Protein AF-A0A1V5LC10-F1 (afdb_monomer)

Solvent-accessible surface area (backbone atoms only — not comparable to full-atom values): 6046 Å² total; per-residue (Å²): 129,83,51,74,71,54,53,52,51,54,47,51,52,54,51,52,51,52,49,49,52,53,55,50,51,53,52,42,49,51,52,37,35,72,76,49,70,48,75,86,55,69,90,37,71,68,44,42,52,41,43,52,52,57,70,72,40,59,64,69,59,53,52,52,50,36,41,77,72,72,41,80,48,56,44,98,86,72,43,72,42,91,52,45,64,61,54,48,36,49,53,51,30,44,75,69,68,75,43,75,75,77,126

Radius of gyration: 17.75 Å; Cα contacts (8 Å, |Δi|>4): 69; chains: 1; bounding box: 57×27×29 Å

Sequence (103 aa):
MPSEEDIDKIKDENEIEKSYEIIYSKRHEGVLLSLFGDVPNYSDPVFEGLWDEVVSTDPEKVFDYCLQKGIDLFDKDGRPVPPWRDIAVILLALDKGIMDIIG

Structure (mmCIF, N/CA/C/O backbone):
data_AF-A0A1V5LC10-F1
#
_entry.id   AF-A0A1V5LC10-F1
#
loop_
_atom_site.group_PDB
_atom_site.id
_atom_site.type_symbol
_atom_site.label_atom_id
_atom_site.label_alt_id
_atom_site.label_comp_id
_atom_site.label_asym_id
_atom_site.label_entity_id
_atom_site.label_seq_id
_atom_site.pdbx_PDB_ins_code
_atom_site.Cartn_x
_atom_site.Cartn_y
_atom_site.Cartn_z
_atom_site.occupancy
_atom_site.B_iso_or_equiv
_atom_site.auth_seq_id
_atom_site.auth_comp_id
_atom_site.auth_asym_id
_atom_site.auth_atom_id
_atom_site.pdbx_PDB_model_num
ATOM 1 N N . MET A 1 1 ? 44.590 -7.240 -8.583 1.00 53.62 1 MET A N 1
ATOM 2 C CA . MET A 1 1 ? 43.657 -8.176 -7.923 1.00 53.62 1 MET A CA 1
ATOM 3 C C . MET A 1 1 ? 43.431 -7.649 -6.518 1.00 53.62 1 MET A C 1
ATOM 5 O O . MET A 1 1 ? 44.428 -7.243 -5.929 1.00 53.62 1 MET A O 1
ATOM 9 N N . PRO A 1 2 ? 42.180 -7.560 -6.037 1.00 54.50 2 PRO A N 1
ATOM 10 C CA . PRO A 1 2 ? 41.904 -7.184 -4.649 1.00 54.50 2 PRO A CA 1
ATOM 11 C C . PRO A 1 2 ? 42.593 -8.167 -3.693 1.00 54.50 2 PRO A C 1
ATOM 13 O O . PRO A 1 2 ? 42.793 -9.330 -4.056 1.00 54.50 2 PRO A O 1
ATOM 16 N N . SER A 1 3 ? 43.019 -7.684 -2.525 1.00 70.00 3 SER A N 1
ATOM 17 C CA . SER A 1 3 ? 43.655 -8.531 -1.513 1.00 70.00 3 SER A CA 1
ATOM 18 C C . SER A 1 3 ? 42.622 -9.463 -0.865 1.00 70.00 3 SER A C 1
ATOM 20 O O . SER A 1 3 ? 41.422 -9.199 -0.932 1.00 70.00 3 SER A O 1
ATOM 22 N N . GLU A 1 4 ? 43.058 -10.565 -0.252 1.00 68.06 4 GLU A N 1
ATOM 23 C CA . GLU A 1 4 ? 42.144 -11.501 0.429 1.00 68.06 4 GLU A CA 1
ATOM 24 C C . GLU A 1 4 ? 41.332 -10.808 1.546 1.00 68.06 4 GLU A C 1
ATOM 26 O O . GLU A 1 4 ? 40.145 -11.087 1.691 1.00 68.06 4 GLU A O 1
ATOM 31 N N . GLU A 1 5 ? 41.912 -9.816 2.237 1.00 64.88 5 GLU A N 1
ATOM 32 C CA . GLU A 1 5 ? 41.205 -8.984 3.228 1.00 64.88 5 GLU A CA 1
ATOM 33 C C . GLU A 1 5 ? 40.117 -8.089 2.610 1.00 64.88 5 GLU A C 1
ATOM 35 O O . GLU A 1 5 ? 39.083 -7.854 3.238 1.00 64.88 5 GLU A O 1
ATOM 40 N N . ASP A 1 6 ? 40.317 -7.592 1.384 1.00 58.84 6 ASP A N 1
ATOM 41 C CA . ASP A 1 6 ? 39.301 -6.801 0.676 1.00 58.84 6 ASP A CA 1
ATOM 42 C C . ASP A 1 6 ? 38.138 -7.690 0.218 1.00 58.84 6 ASP A C 1
ATOM 44 O O . ASP A 1 6 ? 36.982 -7.273 0.244 1.00 58.84 6 ASP A O 1
ATOM 48 N N . ILE A 1 7 ? 38.430 -8.933 -0.179 1.00 59.66 7 ILE A N 1
ATOM 49 C CA . ILE A 1 7 ? 37.419 -9.905 -0.607 1.00 59.66 7 ILE A CA 1
ATOM 50 C C . ILE A 1 7 ? 36.507 -10.295 0.563 1.00 59.66 7 ILE A C 1
ATOM 52 O O . ILE A 1 7 ? 35.296 -10.394 0.369 1.00 59.66 7 ILE A O 1
ATOM 56 N N . ASP A 1 8 ? 37.052 -10.497 1.762 1.00 62.16 8 ASP A N 1
ATOM 57 C CA . ASP A 1 8 ? 36.249 -10.888 2.926 1.00 62.16 8 ASP A CA 1
ATOM 58 C C . ASP A 1 8 ? 35.419 -9.729 3.496 1.00 62.16 8 ASP A C 1
ATOM 60 O O . ASP A 1 8 ? 34.254 -9.940 3.826 1.00 62.16 8 ASP A O 1
ATOM 64 N N . LYS A 1 9 ? 35.926 -8.486 3.479 1.00 58.09 9 LYS A N 1
ATOM 65 C CA . LYS A 1 9 ? 35.110 -7.301 3.817 1.00 58.09 9 LYS A CA 1
ATOM 66 C C . LYS A 1 9 ? 33.925 -7.117 2.872 1.00 58.09 9 LYS A C 1
ATOM 68 O O . LYS A 1 9 ? 32.816 -6.856 3.325 1.00 58.09 9 LYS A O 1
ATOM 73 N N . ILE A 1 10 ? 34.143 -7.303 1.568 1.00 60.47 10 ILE A N 1
ATOM 74 C CA . ILE A 1 10 ? 33.072 -7.215 0.567 1.00 60.47 10 ILE A CA 1
ATOM 75 C C . ILE A 1 10 ? 32.030 -8.325 0.783 1.00 60.47 10 ILE A C 1
ATOM 77 O O . ILE A 1 10 ? 30.840 -8.089 0.577 1.00 60.47 10 ILE A O 1
ATOM 81 N N . LYS A 1 11 ? 32.431 -9.535 1.195 1.00 59.03 11 LYS A N 1
ATOM 82 C CA . LYS A 1 11 ? 31.474 -10.606 1.525 1.00 59.03 11 LYS A CA 1
ATOM 83 C C . LYS A 1 11 ? 30.651 -10.272 2.768 1.00 59.03 11 LYS A C 1
ATOM 85 O O . LYS A 1 11 ? 29.433 -10.397 2.697 1.00 59.03 11 LYS A O 1
ATOM 90 N N . ASP A 1 12 ? 31.288 -9.816 3.847 1.00 62.09 12 ASP A N 1
ATOM 91 C C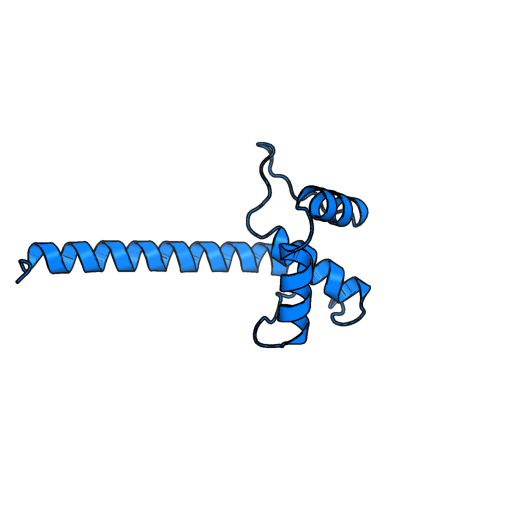A . ASP A 1 12 ? 30.599 -9.445 5.091 1.00 62.09 12 ASP A CA 1
ATOM 92 C C . ASP A 1 12 ? 29.590 -8.309 4.864 1.00 62.09 12 ASP A C 1
ATOM 94 O O . ASP A 1 12 ? 28.454 -8.388 5.325 1.00 62.09 12 ASP A O 1
ATOM 98 N N . GLU A 1 13 ? 29.952 -7.279 4.094 1.00 57.94 13 GLU A N 1
ATOM 99 C CA . GLU A 1 13 ? 29.037 -6.178 3.756 1.00 57.94 13 GLU A CA 1
ATOM 100 C C . GLU A 1 13 ? 27.823 -6.663 2.945 1.00 57.94 13 GLU A C 1
ATOM 102 O O . GLU A 1 13 ? 26.687 -6.319 3.275 1.00 57.94 13 GLU A O 1
ATOM 107 N N . ASN A 1 14 ? 28.035 -7.532 1.950 1.00 59.31 14 ASN A N 1
ATOM 108 C CA . ASN A 1 14 ? 26.948 -8.116 1.155 1.00 59.31 14 ASN A CA 1
ATOM 109 C C . ASN A 1 14 ? 26.044 -9.057 1.971 1.00 59.31 14 ASN A C 1
ATOM 111 O O . ASN A 1 14 ? 24.844 -9.146 1.707 1.00 59.31 14 ASN A O 1
ATOM 115 N N . GLU A 1 15 ? 26.592 -9.804 2.932 1.00 61.22 15 GLU A N 1
ATOM 116 C CA . GLU A 1 15 ? 25.790 -10.660 3.815 1.00 61.22 15 GLU A CA 1
ATOM 117 C C . GLU A 1 15 ? 24.975 -9.844 4.818 1.00 61.22 15 GLU A C 1
ATOM 119 O O . GLU A 1 15 ? 23.818 -10.181 5.092 1.00 61.22 15 GLU A O 1
ATOM 124 N N . ILE A 1 16 ? 25.540 -8.750 5.327 1.00 61.06 16 ILE A N 1
ATOM 125 C CA . ILE A 1 16 ? 24.842 -7.802 6.193 1.00 61.06 16 ILE A CA 1
ATOM 126 C C . ILE A 1 16 ? 23.696 -7.135 5.427 1.00 61.06 16 ILE A C 1
ATOM 128 O O . ILE A 1 16 ? 22.570 -7.124 5.924 1.00 61.06 16 ILE A O 1
ATOM 132 N N . GLU A 1 17 ? 23.943 -6.636 4.215 1.00 57.59 17 GLU A N 1
ATOM 133 C CA . GLU A 1 17 ? 22.925 -5.998 3.372 1.00 57.59 17 GLU A CA 1
ATOM 134 C C . GLU A 1 17 ? 21.772 -6.960 3.056 1.00 57.59 17 GLU A C 1
ATOM 136 O O . GLU A 1 17 ? 20.616 -6.652 3.347 1.00 57.59 17 GLU A O 1
ATOM 141 N N . LYS A 1 18 ? 22.078 -8.191 2.624 1.00 58.84 18 LYS A N 1
ATOM 142 C CA . LYS A 1 18 ? 21.067 -9.245 2.423 1.00 58.84 18 LYS A CA 1
ATOM 143 C C . LYS A 1 18 ? 20.304 -9.587 3.699 1.00 58.84 18 LYS A C 1
ATOM 145 O O . LYS A 1 18 ? 19.101 -9.832 3.659 1.00 58.84 18 LYS A O 1
ATOM 150 N N . SER A 1 19 ? 20.981 -9.630 4.844 1.00 53.03 19 SER A N 1
ATOM 151 C CA . SER A 1 19 ? 20.331 -9.909 6.129 1.00 53.03 19 SER A CA 1
ATOM 152 C C . SER A 1 19 ? 19.367 -8.791 6.521 1.00 53.03 19 SER A C 1
ATOM 154 O O . SER A 1 19 ? 18.264 -9.076 6.991 1.00 53.03 19 SER A O 1
ATOM 156 N N . TYR A 1 20 ? 19.742 -7.530 6.289 1.00 50.66 20 TYR A N 1
ATOM 157 C CA . TYR A 1 20 ? 18.852 -6.388 6.473 1.00 50.66 20 TYR A CA 1
ATOM 158 C C . TYR A 1 20 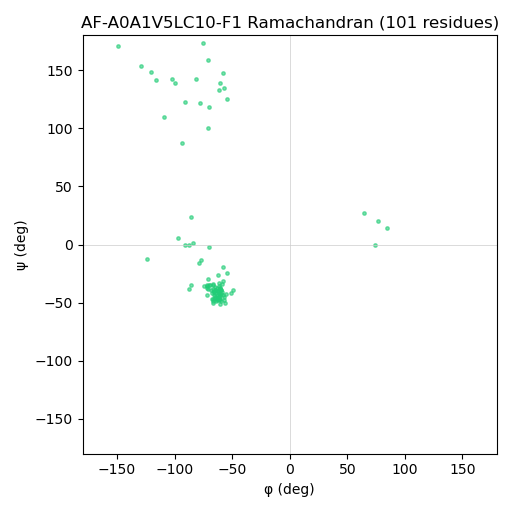? 17.658 -6.448 5.523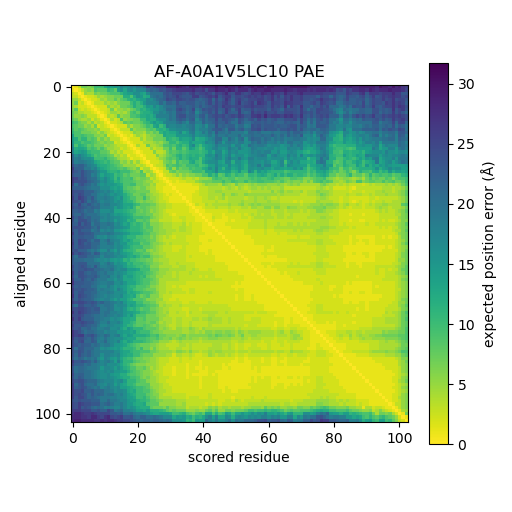 1.00 50.66 20 TYR A C 1
ATOM 160 O O . TYR A 1 20 ? 16.537 -6.305 6.004 1.00 50.66 20 TYR A O 1
ATOM 168 N N . GLU A 1 21 ? 17.857 -6.735 4.234 1.00 56.72 21 GLU A N 1
ATOM 169 C CA . GLU A 1 21 ? 16.764 -6.920 3.269 1.00 56.72 21 GLU A CA 1
ATOM 170 C C . GLU A 1 21 ? 15.796 -8.027 3.706 1.00 56.72 21 GLU A C 1
ATOM 172 O O . GLU A 1 21 ? 14.584 -7.821 3.720 1.00 56.72 21 GLU A O 1
ATOM 177 N N . ILE A 1 22 ? 16.308 -9.178 4.157 1.00 54.22 22 ILE A N 1
ATOM 178 C CA . ILE A 1 22 ? 15.480 -10.299 4.630 1.00 54.22 22 ILE A CA 1
ATOM 179 C C . ILE A 1 22 ? 14.693 -9.921 5.891 1.00 54.22 22 ILE A C 1
ATOM 181 O O . ILE A 1 22 ? 13.511 -10.249 6.008 1.00 54.22 22 ILE A O 1
ATOM 185 N N . ILE A 1 23 ? 15.324 -9.256 6.864 1.00 50.12 23 ILE A N 1
ATOM 186 C CA . ILE A 1 23 ? 14.656 -8.822 8.103 1.00 50.12 23 ILE A CA 1
ATOM 187 C C . ILE A 1 23 ? 13.605 -7.749 7.799 1.00 50.12 23 ILE A C 1
ATOM 189 O O . ILE A 1 23 ? 12.528 -7.751 8.400 1.00 50.12 23 ILE A O 1
ATOM 193 N N . TYR A 1 24 ? 13.909 -6.849 6.870 1.00 54.75 24 TYR A N 1
ATOM 194 C CA . TYR A 1 24 ? 13.024 -5.782 6.429 1.00 54.75 24 TYR A CA 1
ATOM 195 C C . TYR A 1 24 ? 11.804 -6.348 5.689 1.00 54.75 24 TYR A C 1
ATOM 197 O O . TYR A 1 24 ? 10.680 -6.071 6.105 1.00 54.75 24 TYR A O 1
ATOM 205 N N . SER A 1 25 ? 12.010 -7.254 4.723 1.00 60.19 25 SER A N 1
ATOM 206 C CA . SER A 1 25 ? 10.945 -7.986 4.012 1.00 60.19 25 SER A CA 1
ATOM 207 C C . SER A 1 25 ? 10.038 -8.738 4.981 1.00 60.19 25 SER A C 1
ATOM 209 O O . SER A 1 25 ? 8.830 -8.528 4.996 1.00 60.19 25 SER A O 1
ATOM 211 N N . LYS A 1 26 ? 10.616 -9.522 5.902 1.00 60.38 26 LYS A N 1
ATOM 212 C CA . LYS A 1 26 ? 9.838 -10.279 6.899 1.00 60.38 26 LYS A CA 1
ATOM 213 C C . LYS A 1 26 ? 9.021 -9.385 7.825 1.00 60.38 26 LYS A C 1
ATOM 215 O O . LYS A 1 26 ? 7.931 -9.763 8.248 1.00 60.38 26 LYS A O 1
ATOM 220 N N . ARG A 1 27 ? 9.540 -8.207 8.184 1.00 62.00 27 ARG A N 1
ATOM 221 C CA . ARG A 1 27 ? 8.802 -7.246 9.012 1.00 62.00 27 ARG A CA 1
ATOM 222 C C . ARG A 1 27 ? 7.647 -6.619 8.231 1.00 62.00 27 ARG A C 1
ATOM 224 O O . ARG A 1 27 ? 6.590 -6.412 8.817 1.00 62.00 27 ARG A O 1
ATOM 231 N N . HIS A 1 28 ? 7.842 -6.334 6.947 1.00 73.00 28 HIS A N 1
ATOM 232 C CA . HIS A 1 28 ? 6.801 -5.792 6.073 1.00 73.00 28 HIS A CA 1
ATOM 233 C C . HIS A 1 28 ? 5.686 -6.809 5.860 1.00 73.00 28 HIS A C 1
ATOM 235 O O . HIS A 1 28 ? 4.528 -6.508 6.134 1.00 73.00 28 HIS A O 1
ATOM 241 N N . GLU A 1 29 ? 6.052 -8.036 5.494 1.00 78.12 29 GLU A N 1
ATOM 242 C CA . GLU A 1 29 ? 5.131 -9.167 5.383 1.00 78.12 29 GLU A CA 1
ATOM 243 C C . GLU A 1 29 ? 4.376 -9.392 6.696 1.00 78.12 29 GLU A C 1
ATOM 245 O O . GLU A 1 29 ? 3.165 -9.555 6.682 1.00 78.12 29 GLU A O 1
ATOM 250 N N . GLY A 1 30 ? 5.050 -9.313 7.849 1.00 78.75 30 GLY A N 1
ATOM 251 C CA . GLY A 1 30 ? 4.399 -9.451 9.154 1.00 78.75 30 GLY A CA 1
ATOM 252 C C . GLY A 1 30 ? 3.320 -8.396 9.430 1.00 78.75 30 GLY A C 1
ATOM 253 O O . GLY A 1 30 ? 2.290 -8.722 10.017 1.00 78.75 30 GLY A O 1
ATOM 254 N N . VAL A 1 31 ? 3.521 -7.147 8.992 1.00 79.56 31 VAL A N 1
ATOM 255 C CA . VAL A 1 31 ? 2.502 -6.086 9.099 1.00 79.56 31 VAL A CA 1
ATOM 256 C C . VAL A 1 31 ? 1.316 -6.388 8.185 1.00 79.56 31 VAL A C 1
ATOM 258 O O . VAL A 1 31 ? 0.176 -6.328 8.636 1.00 79.56 31 VAL A O 1
ATOM 261 N N . LEU A 1 32 ? 1.578 -6.753 6.930 1.00 85.06 32 LEU A N 1
ATOM 262 C CA . LEU A 1 32 ? 0.537 -7.056 5.945 1.00 85.06 32 LEU A CA 1
ATOM 263 C C . LEU A 1 32 ? -0.294 -8.277 6.360 1.00 85.06 32 LEU A C 1
ATOM 265 O O . LEU A 1 32 ? -1.516 -8.190 6.427 1.00 85.06 32 LEU A O 1
ATOM 269 N N . LEU A 1 33 ? 0.362 -9.362 6.777 1.00 84.81 33 LEU A N 1
ATOM 270 C CA . LEU A 1 33 ? -0.295 -10.559 7.302 1.00 84.81 33 LEU A CA 1
ATOM 271 C C . LEU A 1 33 ? -1.113 -10.258 8.562 1.00 84.81 33 LEU A C 1
ATOM 273 O O . LEU A 1 33 ? -2.194 -10.808 8.734 1.00 84.81 33 LEU A O 1
ATOM 277 N N . SER A 1 34 ? -0.635 -9.375 9.444 1.00 83.50 34 SER A N 1
ATOM 278 C CA . SER A 1 34 ? -1.393 -8.993 10.641 1.00 83.50 34 SER A CA 1
ATOM 279 C C . SER A 1 34 ? -2.622 -8.135 10.329 1.00 83.50 34 SER A C 1
ATOM 281 O O . SER A 1 34 ? -3.567 -8.159 11.116 1.00 83.50 34 SER A O 1
ATOM 283 N N . LEU A 1 35 ? -2.591 -7.338 9.258 1.00 82.19 35 LEU A N 1
ATOM 284 C CA . LEU A 1 35 ? -3.687 -6.442 8.877 1.00 82.19 35 LEU A CA 1
ATOM 285 C C . LEU A 1 35 ? -4.719 -7.132 7.983 1.00 82.19 35 LEU A C 1
ATOM 287 O O . LEU A 1 35 ? -5.913 -6.888 8.132 1.00 82.19 35 LEU A O 1
ATOM 291 N N . PHE A 1 36 ? -4.260 -7.983 7.068 1.00 85.69 36 PHE A N 1
ATOM 292 C CA . PHE A 1 36 ? -5.071 -8.516 5.974 1.00 85.69 36 PHE A CA 1
ATOM 293 C C . P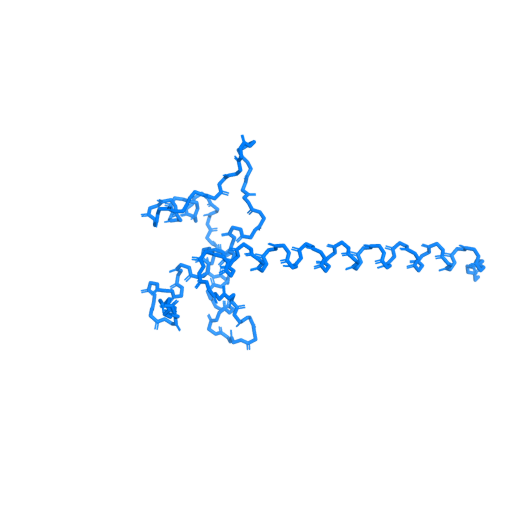HE A 1 36 ? -5.111 -10.043 5.918 1.00 85.69 36 PHE A C 1
ATOM 295 O O . PHE A 1 36 ? -5.922 -10.596 5.182 1.00 85.69 36 PHE A O 1
ATOM 302 N N . GLY A 1 37 ? -4.249 -10.735 6.669 1.00 84.62 37 GLY A N 1
ATOM 303 C CA . GLY A 1 37 ? -4.099 -12.191 6.582 1.00 84.62 37 GLY A CA 1
ATOM 304 C C . GLY A 1 37 ? -3.368 -12.674 5.326 1.00 84.62 37 GLY A C 1
ATOM 305 O O . GLY A 1 37 ? -3.161 -13.877 5.191 1.00 84.62 37 GLY A O 1
ATOM 306 N N . ASP A 1 38 ? -2.952 -11.762 4.442 1.00 85.75 38 ASP A N 1
ATOM 307 C CA . ASP A 1 38 ? -2.313 -12.069 3.161 1.00 85.75 38 ASP A CA 1
ATOM 308 C C . ASP A 1 38 ? -1.316 -10.969 2.735 1.00 85.75 38 ASP A C 1
ATOM 310 O O . ASP A 1 38 ? -1.237 -9.901 3.353 1.00 85.75 38 ASP A O 1
ATOM 314 N N . VAL A 1 39 ? -0.543 -11.238 1.681 1.00 88.31 39 VAL A N 1
ATOM 315 C CA . VAL A 1 39 ? 0.408 -10.311 1.045 1.00 88.31 39 VAL A CA 1
ATOM 316 C C . VAL A 1 39 ? 0.168 -10.251 -0.472 1.00 88.31 39 VAL A C 1
ATOM 318 O O . VAL A 1 39 ? -0.310 -11.226 -1.050 1.00 88.31 39 VAL A O 1
ATOM 321 N N . PRO A 1 40 ? 0.504 -9.146 -1.166 1.00 88.62 40 PRO A N 1
ATOM 322 C CA . PRO A 1 40 ? 0.353 -9.075 -2.617 1.00 88.62 40 PRO A CA 1
ATOM 323 C C . PRO A 1 40 ? 1.214 -10.125 -3.329 1.00 88.62 40 PRO A C 1
ATOM 325 O O . PRO A 1 40 ? 2.409 -10.254 -3.055 1.00 88.62 40 PRO A O 1
ATOM 328 N N . ASN A 1 41 ? 0.632 -10.843 -4.292 1.00 89.50 41 ASN A N 1
ATOM 329 C CA . ASN A 1 41 ? 1.377 -11.773 -5.137 1.00 89.50 41 ASN A CA 1
ATOM 330 C C . ASN A 1 41 ? 1.831 -11.094 -6.435 1.00 89.50 41 ASN A C 1
ATOM 332 O O . ASN A 1 41 ? 1.175 -11.207 -7.464 1.00 89.50 41 ASN A O 1
ATOM 336 N N . TYR A 1 42 ? 2.997 -10.456 -6.412 1.00 90.81 42 TYR A N 1
ATOM 337 C CA . TYR A 1 42 ? 3.588 -9.779 -7.576 1.00 90.81 42 TYR A CA 1
ATOM 338 C C . TYR A 1 42 ? 4.084 -10.718 -8.694 1.00 90.81 42 TYR A C 1
ATOM 340 O O . TYR A 1 42 ? 4.519 -10.273 -9.750 1.00 90.81 42 TYR A O 1
ATOM 348 N N . SER A 1 43 ? 3.988 -12.042 -8.519 1.00 90.56 43 SER A N 1
ATOM 349 C CA . SER A 1 43 ? 4.123 -12.965 -9.659 1.00 90.56 43 SER A CA 1
ATOM 350 C C . SER A 1 43 ? 2.855 -13.018 -10.525 1.00 90.56 43 SER A C 1
ATOM 352 O O . SER A 1 43 ? 2.894 -13.566 -11.627 1.00 90.56 43 SER A O 1
ATOM 354 N N . ASP A 1 44 ? 1.732 -12.479 -10.039 1.00 90.31 44 ASP A N 1
ATOM 355 C CA . ASP A 1 44 ? 0.483 -12.330 -10.781 1.00 90.31 44 ASP A CA 1
ATOM 356 C C . ASP A 1 44 ? 0.440 -10.954 -11.483 1.00 90.31 44 ASP A C 1
ATOM 358 O O . ASP A 1 44 ? 0.497 -9.919 -10.808 1.00 90.31 44 ASP A O 1
ATOM 362 N N . PRO A 1 45 ? 0.282 -10.906 -12.823 1.00 93.75 45 PRO A N 1
ATOM 363 C CA . PRO A 1 45 ? 0.167 -9.655 -13.575 1.00 93.75 45 PRO A CA 1
ATOM 364 C C . PRO A 1 45 ? -0.944 -8.718 -13.089 1.00 93.75 45 PRO A C 1
ATOM 366 O O . PRO A 1 45 ? 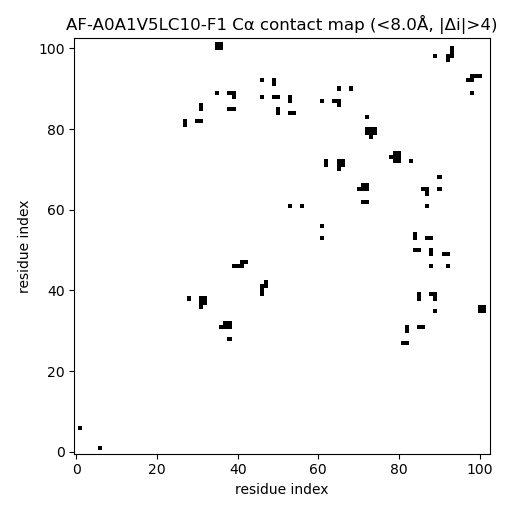-0.878 -7.513 -13.324 1.00 93.75 45 PRO A O 1
ATOM 369 N N . VAL A 1 46 ? -1.981 -9.251 -12.436 1.00 93.62 46 VAL A N 1
ATOM 370 C CA . VAL A 1 46 ? -3.054 -8.439 -11.859 1.00 93.62 46 VAL A CA 1
ATOM 371 C C . VAL A 1 46 ? -2.514 -7.562 -10.729 1.00 93.62 46 VAL A C 1
ATOM 373 O O . VAL A 1 46 ? -2.789 -6.364 -10.715 1.00 93.62 46 VAL A O 1
ATOM 376 N N . PHE A 1 47 ? -1.716 -8.122 -9.817 1.00 93.00 47 PHE A N 1
ATOM 377 C CA . PHE A 1 47 ? -1.133 -7.374 -8.700 1.00 93.00 47 PHE A CA 1
ATOM 378 C C . PHE A 1 47 ? -0.028 -6.419 -9.152 1.00 93.00 47 PHE A C 1
ATOM 380 O O . PHE A 1 47 ? 0.048 -5.312 -8.626 1.00 93.00 47 PHE A O 1
ATOM 387 N N . GLU A 1 48 ? 0.757 -6.787 -10.166 1.00 95.31 48 GLU A N 1
ATOM 388 C CA . GLU A 1 48 ? 1.690 -5.860 -10.828 1.00 95.31 48 GLU A CA 1
ATOM 389 C C . GLU A 1 48 ? 0.951 -4.639 -11.400 1.00 95.31 48 GLU A C 1
ATOM 391 O O . GLU A 1 48 ? 1.356 -3.500 -11.187 1.00 95.31 48 GLU A O 1
ATOM 396 N N . GLY A 1 49 ? -0.202 -4.850 -12.046 1.00 96.69 49 GLY A N 1
ATOM 397 C CA . GLY A 1 49 ? -1.025 -3.750 -12.551 1.00 96.69 49 GLY A CA 1
ATOM 398 C C . GLY A 1 49 ? -1.564 -2.832 -11.447 1.00 96.69 49 GLY A C 1
ATOM 399 O O . GLY A 1 49 ? -1.620 -1.615 -11.629 1.00 96.69 49 GLY A O 1
ATOM 400 N N . LEU A 1 50 ? -1.935 -3.389 -10.288 1.00 96.31 50 LEU A N 1
ATOM 401 C CA . LEU A 1 50 ? -2.333 -2.591 -9.121 1.00 96.31 50 LEU A CA 1
ATOM 402 C C . LEU A 1 50 ? -1.149 -1.815 -8.535 1.00 96.31 50 LEU A C 1
ATOM 404 O O . LEU A 1 50 ? -1.312 -0.665 -8.130 1.00 96.31 50 LEU A O 1
ATOM 408 N N . TRP A 1 51 ? 0.037 -2.420 -8.501 1.00 96.25 51 TRP A N 1
ATOM 409 C CA . TRP A 1 51 ? 1.258 -1.749 -8.066 1.00 96.25 51 TRP A CA 1
ATOM 410 C C . TRP A 1 51 ? 1.587 -0.552 -8.955 1.00 96.25 51 TRP A C 1
ATOM 412 O O . TRP A 1 51 ? 1.811 0.546 -8.445 1.00 96.25 51 TRP A O 1
ATOM 422 N N . ASP A 1 52 ? 1.530 -0.728 -10.273 1.00 97.06 52 ASP A N 1
ATOM 423 C CA . ASP A 1 52 ? 1.739 0.355 -11.234 1.00 97.06 52 ASP A CA 1
ATOM 424 C C . ASP A 1 52 ? 0.722 1.492 -11.044 1.00 97.06 52 ASP A C 1
ATOM 426 O O . ASP A 1 52 ? 1.081 2.673 -11.104 1.00 97.06 52 ASP A O 1
ATOM 430 N N . GLU A 1 53 ? -0.543 1.169 -10.750 1.00 96.81 53 GLU A N 1
ATOM 431 C CA . GLU A 1 53 ? -1.581 2.154 -10.415 1.00 96.81 53 GLU A CA 1
ATOM 432 C C . GLU A 1 53 ? -1.218 2.944 -9.145 1.00 96.81 53 GLU A C 1
ATOM 434 O O . GLU A 1 53 ? -1.280 4.175 -9.143 1.00 96.81 53 GLU A O 1
ATOM 439 N N . VAL A 1 54 ? -0.760 2.270 -8.086 1.00 96.00 54 VAL A N 1
ATOM 440 C CA . VAL A 1 54 ? -0.333 2.921 -6.835 1.00 96.00 54 VAL A CA 1
ATOM 441 C C . VAL A 1 54 ? 0.915 3.781 -7.038 1.00 96.00 54 VAL A C 1
ATOM 443 O O . VAL A 1 54 ? 0.971 4.905 -6.542 1.00 96.00 54 VAL A O 1
ATOM 446 N N . VAL A 1 55 ? 1.919 3.290 -7.768 1.00 96.06 55 VAL A N 1
ATOM 447 C CA . VAL A 1 55 ? 3.184 4.006 -8.007 1.00 96.06 55 VAL A CA 1
ATOM 448 C C . VAL A 1 55 ? 2.995 5.215 -8.921 1.00 96.06 55 VAL A C 1
ATOM 450 O O . VAL A 1 55 ? 3.670 6.229 -8.737 1.00 96.06 55 VAL A O 1
ATOM 453 N N . SER A 1 56 ? 2.085 5.127 -9.892 1.00 96.62 56 SER A N 1
ATOM 454 C CA . SER A 1 56 ? 1.755 6.242 -10.788 1.00 96.62 56 SER A CA 1
ATOM 455 C C . SER A 1 56 ? 0.822 7.280 -10.155 1.00 96.62 56 SER A C 1
ATOM 457 O O . SER A 1 56 ? 0.725 8.404 -10.655 1.00 96.62 56 SER A O 1
ATOM 459 N N . THR A 1 57 ? 0.160 6.933 -9.050 1.00 96.94 57 THR A N 1
ATOM 460 C CA . THR A 1 57 ? -0.701 7.844 -8.296 1.00 96.94 57 THR A CA 1
ATOM 461 C C . THR A 1 5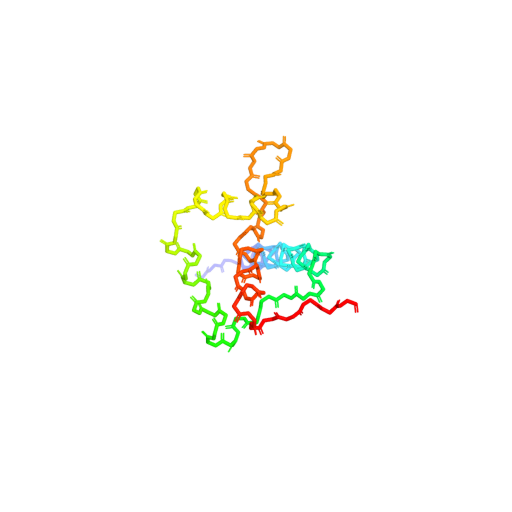7 ? 0.125 8.735 -7.368 1.00 96.94 57 THR A C 1
ATOM 463 O O . THR A 1 57 ? 1.105 8.311 -6.758 1.00 96.94 57 THR A O 1
ATOM 466 N N . ASP A 1 58 ? -0.291 9.997 -7.247 1.00 97.56 58 ASP A N 1
ATOM 467 C CA . ASP A 1 58 ? 0.276 10.935 -6.277 1.00 97.56 58 ASP A CA 1
ATOM 468 C C . ASP A 1 58 ? 0.207 10.339 -4.856 1.00 97.56 58 ASP A C 1
ATOM 470 O O . ASP A 1 58 ? -0.895 9.978 -4.423 1.00 97.56 58 ASP A O 1
ATOM 474 N N . PRO A 1 59 ? 1.334 10.240 -4.123 1.00 96.38 59 PRO A N 1
ATOM 475 C CA . PRO A 1 59 ? 1.352 9.708 -2.767 1.00 96.38 59 PRO A CA 1
ATOM 476 C C . PRO A 1 59 ? 0.290 10.312 -1.846 1.00 96.38 59 PRO A C 1
ATOM 478 O O . PRO A 1 59 ? -0.334 9.563 -1.101 1.00 96.38 59 PRO A O 1
ATOM 481 N N . GLU A 1 60 ? 0.014 11.620 -1.932 1.00 96.62 60 GLU A N 1
ATOM 482 C CA . GLU A 1 60 ? -1.005 12.263 -1.085 1.00 96.62 60 GLU A CA 1
ATOM 483 C C . GLU A 1 60 ? -2.397 11.660 -1.308 1.00 96.62 60 GLU A C 1
ATOM 485 O O . GLU A 1 60 ? -3.121 11.380 -0.355 1.00 96.62 60 GLU A O 1
ATOM 490 N N . LYS A 1 61 ? -2.742 11.349 -2.562 1.00 97.81 61 LYS A N 1
ATOM 491 C CA . LYS A 1 61 ? -4.018 10.701 -2.894 1.00 97.81 61 LYS A CA 1
ATOM 492 C C . LYS A 1 61 ? -4.078 9.264 -2.396 1.00 97.81 61 LYS A C 1
ATOM 494 O O . LYS A 1 61 ? -5.152 8.806 -2.014 1.00 97.81 61 LYS A O 1
ATOM 499 N N . VAL A 1 62 ? -2.950 8.552 -2.405 1.00 97.44 62 VAL A N 1
ATOM 500 C CA . VAL A 1 62 ? -2.881 7.194 -1.850 1.00 97.44 62 VAL A CA 1
ATOM 501 C C . VAL A 1 62 ? -3.059 7.234 -0.333 1.00 97.44 62 VAL A C 1
ATOM 503 O O . VAL A 1 62 ? -3.802 6.425 0.216 1.00 97.44 62 VAL A O 1
ATOM 506 N N . PHE A 1 63 ? -2.436 8.201 0.344 1.00 96.50 63 PHE A N 1
ATOM 507 C CA . PHE A 1 63 ? -2.598 8.393 1.783 1.00 96.50 63 PHE A CA 1
ATOM 508 C C . PHE A 1 63 ? -4.048 8.708 2.151 1.00 96.50 63 PHE A C 1
ATOM 510 O O . PHE A 1 63 ? -4.610 8.041 3.021 1.00 96.50 63 PHE A O 1
ATOM 517 N N . ASP A 1 64 ? -4.677 9.648 1.443 1.00 97.19 64 ASP A N 1
ATOM 518 C CA . ASP A 1 64 ? -6.088 9.988 1.635 1.00 97.19 64 ASP A CA 1
ATOM 519 C C . ASP A 1 64 ? -7.001 8.781 1.390 1.00 97.19 64 ASP A C 1
ATOM 521 O O . ASP A 1 64 ? -7.935 8.543 2.158 1.00 97.19 64 ASP A O 1
ATOM 525 N N . TYR A 1 65 ? -6.728 7.995 0.345 1.00 97.12 65 TYR A N 1
ATOM 526 C CA . TYR A 1 65 ? -7.472 6.774 0.044 1.00 97.12 65 TYR A CA 1
ATOM 527 C C . TYR A 1 65 ? -7.381 5.755 1.188 1.00 97.12 65 TYR A C 1
ATOM 529 O O . TYR A 1 65 ? -8.412 5.292 1.679 1.00 97.12 65 TYR A O 1
ATOM 537 N N . CYS A 1 66 ? -6.174 5.440 1.662 1.00 95.00 66 CYS A N 1
ATOM 538 C CA . CYS A 1 66 ? -5.987 4.501 2.770 1.00 95.00 66 CYS A CA 1
ATOM 539 C C . CYS A 1 66 ? -6.648 5.005 4.061 1.00 95.00 66 CYS A C 1
ATOM 541 O O . CYS A 1 66 ? -7.320 4.234 4.752 1.00 95.00 66 CYS A O 1
ATOM 543 N N . LEU A 1 67 ? -6.555 6.308 4.342 1.00 94.62 67 LEU A N 1
ATOM 544 C CA . LEU A 1 67 ? -7.196 6.916 5.504 1.00 94.62 67 LEU A CA 1
ATOM 545 C C . LEU A 1 67 ? -8.729 6.837 5.420 1.00 94.62 67 LEU A C 1
ATOM 547 O O . LEU A 1 67 ? -9.382 6.526 6.415 1.00 94.62 67 LEU A O 1
ATOM 551 N N . GLN A 1 68 ? -9.319 7.038 4.234 1.00 95.56 68 GLN A N 1
ATOM 552 C CA . GLN A 1 68 ? -10.759 6.845 3.999 1.00 95.56 68 GLN A CA 1
ATOM 553 C C . GLN A 1 68 ? -11.206 5.392 4.222 1.00 95.56 68 GLN A C 1
ATOM 555 O O . GLN A 1 68 ? -12.361 5.156 4.580 1.00 95.56 68 GLN A O 1
ATOM 560 N N . LYS A 1 69 ? -10.299 4.422 4.055 1.00 91.75 69 LYS A N 1
ATOM 561 C CA . LYS A 1 69 ? -10.513 3.004 4.391 1.00 91.75 69 LYS A CA 1
ATOM 562 C C . LYS A 1 69 ? -10.255 2.677 5.865 1.00 91.75 69 LYS A C 1
ATOM 564 O O . LYS A 1 69 ? -10.417 1.530 6.269 1.00 91.75 69 LYS A O 1
ATOM 569 N N . GLY A 1 70 ? -9.902 3.674 6.675 1.00 91.56 70 GLY A N 1
ATOM 570 C CA . GLY A 1 70 ? -9.645 3.522 8.105 1.00 91.56 70 GLY A CA 1
ATOM 571 C C . GLY A 1 70 ? -8.226 3.066 8.442 1.00 91.56 70 GLY A C 1
ATOM 572 O O . GLY A 1 70 ? -7.988 2.668 9.581 1.00 91.56 70 GLY A O 1
ATOM 573 N N . ILE A 1 71 ? -7.291 3.121 7.488 1.00 90.56 71 ILE A N 1
ATOM 574 C CA . ILE A 1 71 ? -5.886 2.768 7.705 1.00 90.56 71 ILE A CA 1
ATOM 575 C C . ILE A 1 71 ? -5.036 4.035 7.672 1.00 90.56 71 ILE A C 1
ATOM 577 O O . ILE A 1 71 ? -4.834 4.638 6.619 1.00 90.56 71 ILE A O 1
ATOM 581 N N . ASP A 1 72 ? -4.512 4.418 8.836 1.00 92.69 72 ASP A N 1
ATOM 582 C CA . ASP A 1 72 ? -3.493 5.460 8.930 1.00 92.69 72 ASP A CA 1
ATOM 583 C C . ASP A 1 72 ? -2.130 4.884 8.523 1.00 92.69 72 ASP A C 1
ATOM 585 O O . ASP A 1 72 ? -1.656 3.895 9.088 1.00 92.69 72 ASP A O 1
ATOM 589 N N . LEU A 1 73 ? -1.522 5.492 7.506 1.00 92.00 73 LEU A N 1
ATOM 590 C CA . LEU A 1 73 ? -0.240 5.072 6.952 1.00 92.00 73 LEU A CA 1
ATOM 591 C C . LEU A 1 73 ? 0.952 5.760 7.610 1.00 92.00 73 LEU A C 1
ATOM 593 O O . LEU A 1 73 ? 2.076 5.481 7.206 1.00 92.00 73 LEU A O 1
ATOM 597 N N . PHE A 1 74 ? 0.758 6.652 8.576 1.00 91.56 74 PHE A N 1
ATOM 598 C CA . PHE A 1 74 ? 1.860 7.386 9.185 1.00 91.56 74 PHE A CA 1
ATOM 599 C C . PHE A 1 74 ? 2.275 6.784 10.527 1.00 91.56 74 PHE A C 1
ATOM 601 O O . PHE A 1 74 ? 1.460 6.371 11.350 1.00 91.56 74 PHE A O 1
ATOM 608 N N . ASP A 1 75 ? 3.584 6.732 10.757 1.00 88.19 75 ASP A N 1
ATOM 609 C CA . ASP A 1 75 ? 4.138 6.421 12.062 1.00 88.19 75 ASP A CA 1
ATOM 610 C C . ASP A 1 75 ? 4.003 7.615 13.023 1.00 88.19 75 ASP A C 1
ATOM 612 O O . ASP A 1 75 ? 3.618 8.731 12.664 1.00 88.19 75 ASP A O 1
ATOM 616 N N . LYS A 1 76 ? 4.366 7.384 14.285 1.00 87.81 76 LYS A N 1
ATOM 617 C CA . LYS A 1 76 ? 4.349 8.403 15.346 1.00 87.81 76 LYS A CA 1
ATOM 618 C C . LYS A 1 76 ? 5.212 9.641 15.050 1.00 87.81 76 LYS A C 1
ATOM 620 O O . LYS A 1 76 ? 5.033 10.662 15.708 1.00 87.81 76 LYS A O 1
ATOM 625 N N . ASP A 1 77 ? 6.167 9.528 14.129 1.00 90.25 77 ASP A N 1
ATOM 626 C CA . ASP A 1 77 ? 7.098 10.583 13.736 1.00 90.25 77 ASP A CA 1
ATOM 627 C C . ASP A 1 77 ? 6.612 11.305 12.458 1.00 90.25 77 ASP A C 1
ATOM 629 O O . ASP A 1 77 ? 7.309 12.177 11.931 1.00 90.25 77 ASP A O 1
ATOM 633 N N . GLY A 1 78 ? 5.410 10.968 11.968 1.00 88.75 78 GLY A N 1
ATOM 634 C CA . GLY A 1 78 ? 4.780 11.563 10.792 1.00 88.75 78 GLY A CA 1
ATOM 635 C C . GLY A 1 78 ? 5.359 11.068 9.469 1.00 88.75 78 GLY A C 1
ATOM 636 O O . GLY A 1 78 ? 5.226 11.750 8.453 1.00 88.75 78 GLY A O 1
ATOM 637 N N . ARG A 1 79 ? 6.033 9.912 9.456 1.00 91.31 79 ARG A N 1
ATOM 638 C CA . ARG A 1 79 ? 6.595 9.309 8.240 1.00 91.31 79 ARG A CA 1
ATOM 639 C C . ARG A 1 79 ? 5.712 8.158 7.765 1.00 91.31 79 ARG A C 1
ATOM 641 O O . ARG A 1 79 ? 5.226 7.406 8.603 1.00 91.31 79 ARG A O 1
ATOM 648 N N . PRO A 1 80 ? 5.531 7.965 6.448 1.00 89.38 80 PRO A N 1
ATOM 649 C CA . PRO A 1 80 ?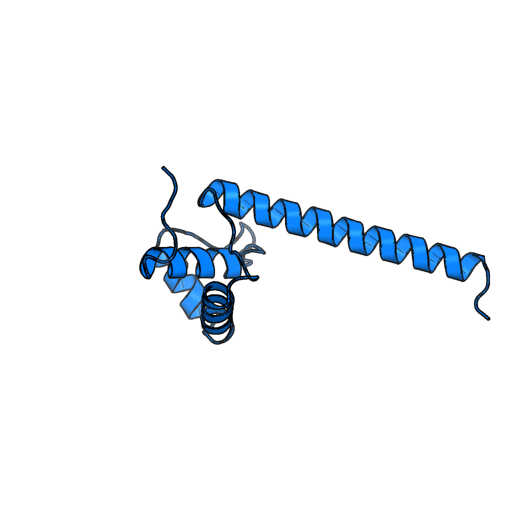 4.810 6.805 5.945 1.00 89.38 80 PRO A CA 1
ATOM 650 C C . PRO A 1 80 ? 5.453 5.500 6.424 1.00 89.38 80 PRO A C 1
ATOM 652 O O . PRO A 1 80 ? 6.676 5.336 6.339 1.00 89.38 80 PRO A O 1
ATOM 655 N N . VAL A 1 81 ? 4.636 4.561 6.894 1.00 88.56 81 VAL A N 1
ATOM 656 C CA . VAL A 1 81 ? 5.087 3.223 7.265 1.00 88.56 81 VAL A CA 1
ATOM 657 C C . VAL A 1 81 ? 5.677 2.542 6.035 1.00 88.56 81 VAL A C 1
ATOM 659 O O . VAL A 1 81 ? 5.119 2.658 4.946 1.00 88.56 81 VAL A O 1
ATOM 662 N N . PRO A 1 82 ? 6.789 1.810 6.160 1.00 86.50 82 PRO A N 1
ATOM 663 C CA . PRO A 1 82 ? 7.473 1.267 4.996 1.00 86.50 82 PRO A CA 1
ATOM 664 C C . PRO A 1 82 ? 6.619 0.477 3.979 1.00 86.50 82 PRO A C 1
ATOM 666 O O . PRO A 1 82 ? 6.786 0.742 2.789 1.00 86.50 82 PRO A O 1
ATOM 669 N N . PRO A 1 83 ? 5.672 -0.406 4.373 1.00 92.00 83 PRO A N 1
ATOM 670 C CA . PRO A 1 83 ? 4.844 -1.140 3.413 1.00 92.00 83 PRO A CA 1
ATOM 671 C C . PRO A 1 83 ? 3.595 -0.359 2.960 1.00 92.00 83 PRO A C 1
ATOM 673 O O . PRO A 1 83 ? 2.608 -0.965 2.555 1.00 92.00 83 PRO A O 1
ATOM 676 N N . TRP A 1 84 ? 3.572 0.979 3.042 1.00 94.00 84 TRP A N 1
ATOM 677 C CA . TRP A 1 84 ? 2.363 1.764 2.749 1.00 94.00 84 TRP A CA 1
ATOM 678 C C . TRP A 1 84 ? 1.803 1.553 1.335 1.00 94.00 84 TRP A C 1
ATOM 680 O O . TRP A 1 84 ? 0.589 1.619 1.144 1.00 94.00 84 TRP A O 1
ATOM 690 N N . ARG A 1 85 ? 2.668 1.277 0.348 1.00 95.12 85 ARG A N 1
ATOM 691 C CA . ARG A 1 85 ? 2.238 0.963 -1.023 1.00 95.12 85 ARG A CA 1
ATOM 692 C C . ARG A 1 85 ? 1.602 -0.414 -1.114 1.00 95.12 85 ARG A C 1
ATOM 694 O O . ARG A 1 85 ? 0.546 -0.536 -1.718 1.00 95.12 85 ARG A O 1
ATOM 701 N N . ASP A 1 86 ? 2.195 -1.416 -0.474 1.00 94.69 86 ASP A N 1
ATOM 702 C CA . ASP A 1 86 ? 1.628 -2.766 -0.422 1.00 94.69 86 ASP A CA 1
ATOM 703 C C . ASP A 1 86 ? 0.266 -2.766 0.281 1.00 94.69 86 ASP A C 1
ATOM 705 O O . ASP A 1 86 ? -0.677 -3.395 -0.190 1.00 94.69 86 ASP A O 1
ATOM 709 N N . ILE A 1 87 ? 0.127 -1.980 1.356 1.00 94.31 87 ILE A N 1
ATOM 710 C CA . ILE A 1 87 ? -1.159 -1.743 2.026 1.00 94.31 87 ILE A CA 1
ATOM 711 C C . ILE A 1 87 ? -2.185 -1.176 1.032 1.00 94.31 87 ILE A C 1
ATOM 713 O O . ILE A 1 87 ? -3.308 -1.674 0.958 1.00 94.31 87 ILE A O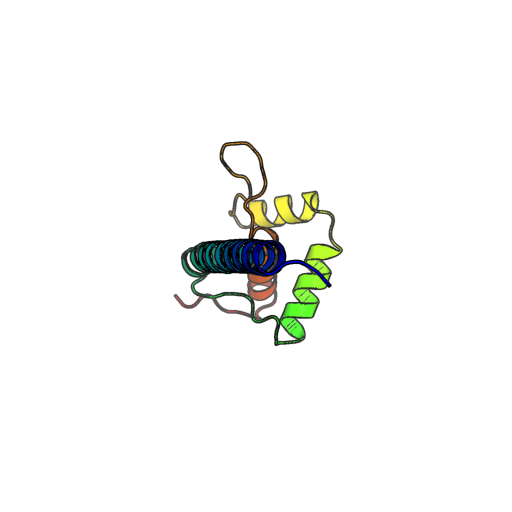 1
ATOM 717 N N . ALA A 1 88 ? -1.808 -0.166 0.243 1.00 96.50 88 ALA A N 1
ATOM 718 C CA . ALA A 1 88 ? -2.691 0.416 -0.765 1.00 96.50 88 ALA A CA 1
ATOM 719 C C . ALA A 1 88 ? -3.061 -0.581 -1.878 1.00 96.50 88 ALA A C 1
ATOM 721 O O . ALA A 1 88 ? -4.219 -0.625 -2.291 1.00 96.50 88 ALA A O 1
ATOM 722 N N . VAL A 1 89 ? -2.114 -1.412 -2.330 1.00 96.56 89 VAL A N 1
ATOM 723 C CA . VAL A 1 89 ? -2.361 -2.468 -3.326 1.00 96.56 89 VAL A CA 1
ATOM 724 C C . VAL A 1 89 ? -3.372 -3.488 -2.813 1.00 96.56 89 VAL A C 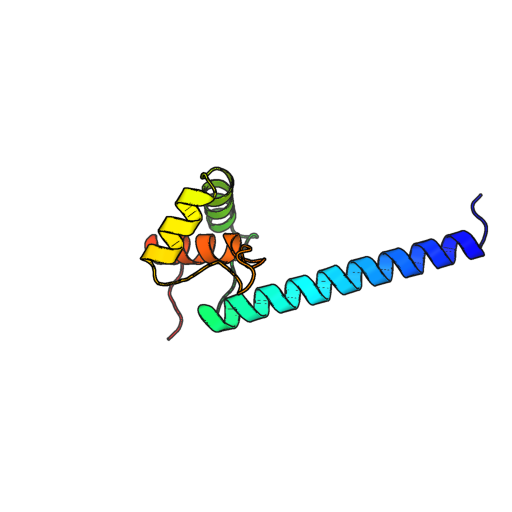1
ATOM 726 O O . VAL A 1 89 ? -4.306 -3.818 -3.542 1.00 96.56 89 VAL A O 1
ATOM 729 N N . ILE A 1 90 ? -3.242 -3.952 -1.564 1.00 94.50 90 ILE A N 1
ATOM 730 C CA . ILE A 1 90 ? -4.221 -4.875 -0.970 1.00 94.50 90 ILE A CA 1
ATOM 731 C C . ILE A 1 90 ? -5.601 -4.218 -0.903 1.00 94.50 90 ILE A C 1
ATOM 733 O O . ILE A 1 90 ? -6.581 -4.823 -1.327 1.00 94.50 90 ILE A O 1
ATOM 737 N N . LEU A 1 91 ? -5.696 -2.971 -0.434 1.00 94.81 91 LEU A N 1
ATOM 738 C CA . LEU A 1 91 ? -6.975 -2.255 -0.373 1.00 94.81 91 LEU A CA 1
ATOM 739 C C . LEU A 1 91 ? -7.635 -2.116 -1.754 1.00 94.81 91 LEU A C 1
ATOM 741 O O . LEU A 1 91 ? -8.840 -2.338 -1.879 1.00 94.81 91 LEU A O 1
ATOM 745 N N . LEU A 1 92 ? -6.854 -1.826 -2.800 1.00 95.44 92 LEU A N 1
ATOM 746 C CA . LEU A 1 92 ? -7.357 -1.802 -4.175 1.00 95.44 92 LEU A CA 1
ATOM 747 C C . LEU A 1 92 ? -7.794 -3.191 -4.650 1.00 95.44 92 LEU A C 1
ATOM 749 O O . LEU A 1 92 ? -8.821 -3.305 -5.318 1.00 95.44 92 LEU A O 1
ATOM 753 N N . ALA A 1 93 ? -7.045 -4.243 -4.316 1.00 94.69 93 ALA A N 1
ATOM 754 C CA . ALA A 1 93 ? -7.411 -5.615 -4.656 1.00 94.69 93 ALA A CA 1
ATOM 755 C C . ALA A 1 93 ? -8.739 -6.021 -3.996 1.00 94.69 93 ALA A C 1
ATOM 757 O O . ALA A 1 93 ? -9.592 -6.604 -4.665 1.00 94.69 93 ALA A O 1
ATOM 758 N N . LEU A 1 94 ? -8.944 -5.653 -2.728 1.00 92.94 94 LEU A N 1
ATOM 759 C CA . LEU A 1 94 ? -10.198 -5.858 -1.998 1.00 92.94 94 LEU A CA 1
ATOM 760 C C . LEU A 1 94 ? -11.356 -5.078 -2.639 1.00 92.94 94 LEU A C 1
ATOM 762 O O . LEU A 1 94 ? -12.409 -5.646 -2.920 1.00 92.94 94 LEU A O 1
ATOM 766 N N . ASP A 1 95 ? -11.159 -3.792 -2.944 1.00 94.19 95 ASP A N 1
ATOM 767 C CA . ASP A 1 95 ? -12.185 -2.951 -3.578 1.00 94.19 95 ASP A CA 1
ATOM 768 C C . ASP A 1 95 ? -12.603 -3.458 -4.963 1.00 94.19 95 ASP A C 1
ATOM 770 O O . ASP A 1 95 ? -13.759 -3.309 -5.366 1.00 94.19 95 ASP A O 1
ATOM 774 N N . LYS A 1 96 ? -11.663 -4.052 -5.705 1.00 94.25 96 LYS A N 1
ATOM 775 C CA . LYS A 1 96 ? -11.907 -4.617 -7.038 1.00 94.25 96 LYS A CA 1
ATOM 776 C C . LYS A 1 96 ? -12.393 -6.072 -6.993 1.00 94.25 96 LYS A C 1
ATOM 778 O O . LYS A 1 96 ? -12.650 -6.634 -8.057 1.00 94.25 96 LYS A O 1
ATOM 783 N N . GLY A 1 97 ? -12.540 -6.672 -5.806 1.00 91.50 97 GLY A N 1
ATOM 784 C CA . GLY A 1 97 ? -12.958 -8.070 -5.630 1.00 91.50 97 GLY A CA 1
ATOM 785 C C . GLY A 1 97 ? -11.953 -9.085 -6.186 1.00 91.50 97 GLY A C 1
ATOM 786 O O . GLY A 1 97 ? -12.339 -10.161 -6.633 1.00 91.50 97 GLY A O 1
ATOM 787 N N . ILE A 1 98 ? -10.676 -8.703 -6.236 1.00 89.69 98 ILE A N 1
ATOM 788 C CA . ILE A 1 98 ? -9.548 -9.532 -6.691 1.00 89.69 98 ILE A CA 1
ATOM 789 C C . ILE A 1 98 ? -9.024 -10.379 -5.526 1.00 89.69 98 ILE A C 1
ATOM 791 O O . ILE A 1 98 ? -8.599 -11.515 -5.721 1.00 89.69 98 ILE A O 1
ATOM 795 N N . MET A 1 99 ? -9.071 -9.813 -4.320 1.00 84.56 99 MET A N 1
ATOM 796 C CA . MET A 1 99 ? -8.759 -10.472 -3.059 1.00 84.56 99 MET A CA 1
ATOM 797 C C . MET A 1 99 ? -9.996 -10.420 -2.160 1.00 84.56 99 MET A C 1
ATOM 799 O O . MET A 1 99 ? -10.747 -9.446 -2.201 1.00 84.56 99 MET A O 1
ATOM 803 N N . ASP A 1 100 ? -10.160 -11.438 -1.321 1.00 79.25 100 ASP A N 1
ATOM 804 C CA . ASP A 1 100 ? -11.116 -11.451 -0.218 1.00 79.25 100 ASP A CA 1
ATOM 805 C C . ASP A 1 100 ? -10.346 -11.534 1.102 1.00 79.25 100 ASP A C 1
ATOM 807 O O . ASP A 1 100 ? -9.355 -12.260 1.206 1.00 79.25 100 ASP A O 1
ATOM 811 N N . ILE A 1 101 ? -10.808 -10.821 2.132 1.00 69.38 101 ILE A N 1
ATOM 812 C CA . ILE A 1 101 ? -10.259 -10.991 3.481 1.00 69.38 101 ILE A CA 1
ATOM 813 C C . ILE A 1 101 ? -10.708 -12.365 3.981 1.00 69.38 101 ILE A C 1
ATOM 815 O O . ILE A 1 101 ? -11.908 -12.614 4.125 1.00 69.38 101 ILE A O 1
ATOM 819 N N . ILE A 1 102 ? -9.754 -13.253 4.261 1.00 58.81 102 ILE A N 1
ATOM 820 C CA . ILE A 1 102 ? -10.044 -14.509 4.953 1.00 58.81 102 ILE A CA 1
ATOM 821 C C . ILE A 1 102 ? -10.373 -14.144 6.406 1.00 58.81 102 ILE A C 1
ATOM 823 O O . ILE A 1 102 ? -9.481 -13.828 7.192 1.00 58.81 102 ILE A O 1
ATOM 827 N N . GLY A 1 103 ? -11.668 -14.104 6.725 1.00 47.56 103 GLY A N 1
ATOM 828 C CA . GLY A 1 103 ? -12.176 -13.946 8.091 1.00 47.56 103 GLY A CA 1
ATOM 829 C C . GLY A 1 103 ? -11.995 -15.194 8.945 1.00 47.56 103 GLY A C 1
ATOM 830 O O . GLY A 1 103 ? -12.030 -16.313 8.382 1.00 47.56 103 GLY A O 1
#

Foldseek 3Di:
DDDPVVVVVVVVVVVVVVVCVVVVVVVLQVVCCVVQVDFQDPVDVVLVVLLCVLVPDDVVVLQVVCVVVVDHQADPVRHGDPCSSRSSSVVVCCVVVVDDRPD

Secondary structure (DSSP, 8-state):
---HHHHHHHHHHHHHHHHHHHHHHHHHHHHHHHHHS----TTSHHHHHHHHHHHHS-HHHHHHHHHHTT---B-TTSPBPTTHHHHHHHHHHHHTTSS----

Nearest PDB structures (foldseek):
  5hm8-assembly2_H  TM=2.660E-01  e=4.457E+00  Cryptosporidium parvum Iowa II
  5utu-assembly2_H  TM=2.633E-01  e=4.457E+00  Cryptosporidium parvum Iowa II
  5hm8-assembly2_E  TM=2.662E-01  e=4.457E+00  Cryptosporidium parvum Iowa II
  5utu-assembly1_C  TM=2.665E-01  e=4.457E+00  Cryptosporidium parvum Iowa II

Mean predicted aligned error: 9.14 Å

pLDDT: mean 81.95, std 15.76, range [47.56, 97.81]